Protein AF-A0A371K0P4-F1 (afdb_monomer_lite)

Secondary structure (DSSP, 8-state):
---------EEEEETTEEEEE--HHHHHHHHHHHHHHHHHT--HHHHTTTTSHHHHHHHHHTTTHHHHHHHHHTTT--SS-HIIIIIHHHHHHHHHHHHTT--GGGHHHHHHHHHHHHHHHH-

pLDDT: mean 83.73, std 15.76, range [37.44, 98.19]

Foldseek 3Di:
DDPPLAQPFDWDDPDPDTDGDQRPLLLVLLLQLLVVLCVVLVDPQLQVVAPGDVRLSVLRSVLSVLLVVVCVVCVSVQQDDCSNQQSNQLSNQQSNCVSVVHDPVCSNVSRVVSSVVSSVVRD

Organism: NCBI:txid2293254

Structure (mmCIF, N/CA/C/O backbone):
data_AF-A0A371K0P4-F1
#
_entry.id   AF-A0A371K0P4-F1
#
loop_
_atom_site.group_PDB
_atom_site.id
_atom_site.type_symbol
_atom_site.label_atom_id
_atom_site.label_alt_id
_atom_site.label_comp_id
_atom_site.label_asym_id
_atom_site.label_entity_id
_atom_site.label_seq_id
_atom_site.pdbx_PDB_ins_code
_atom_site.Cartn_x
_atom_site.Cartn_y
_atom_site.Cartn_z
_atom_site.occupancy
_atom_site.B_iso_or_equiv
_atom_site.auth_seq_id
_atom_site.auth_comp_id
_atom_site.auth_asym_id
_at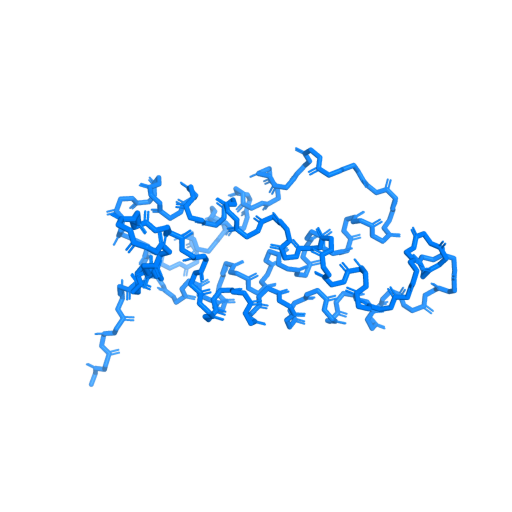om_site.auth_atom_id
_atom_site.pdbx_PDB_model_num
ATOM 1 N N . MET A 1 1 ? -8.681 14.569 23.546 1.00 37.53 1 MET A N 1
ATOM 2 C CA . MET A 1 1 ? -8.918 13.184 23.092 1.00 37.53 1 MET A CA 1
ATOM 3 C C . MET A 1 1 ? -9.540 13.277 21.708 1.00 37.53 1 MET A C 1
ATOM 5 O O . MET A 1 1 ? -10.745 13.449 21.597 1.00 37.53 1 MET A O 1
ATOM 9 N N . TRP A 1 2 ? -8.715 13.333 20.664 1.00 37.44 2 TRP A N 1
ATOM 10 C CA . TRP A 1 2 ? -9.199 13.507 19.294 1.00 37.44 2 TRP A CA 1
ATOM 11 C C . TRP A 1 2 ? -9.556 12.131 18.729 1.00 37.44 2 TRP A C 1
ATOM 13 O O . TRP A 1 2 ? -8.680 11.385 18.313 1.00 37.44 2 TRP A O 1
ATOM 23 N N . ARG A 1 3 ? -10.843 11.771 18.778 1.00 44.41 3 ARG A N 1
ATOM 24 C CA . ARG A 1 3 ? -11.398 10.683 17.964 1.00 44.41 3 ARG A CA 1
ATOM 25 C C . ARG A 1 3 ? -11.722 11.284 16.599 1.00 44.41 3 ARG A C 1
ATOM 27 O O . ARG A 1 3 ? -12.704 12.009 16.477 1.00 44.41 3 ARG A O 1
ATOM 34 N N . HIS A 1 4 ? -10.889 11.055 15.595 1.00 43.88 4 HIS A N 1
ATOM 35 C CA . HIS A 1 4 ? -11.281 11.206 14.191 1.00 43.88 4 HIS A CA 1
ATOM 36 C C . HIS A 1 4 ? -11.192 9.809 13.584 1.00 43.88 4 HIS A C 1
ATOM 38 O O . HIS A 1 4 ? -10.143 9.390 13.122 1.00 43.88 4 HIS A O 1
ATOM 44 N N . SER A 1 5 ? -12.290 9.065 13.722 1.00 49.94 5 SER A N 1
ATOM 45 C CA . SER A 1 5 ? -12.419 7.654 13.328 1.00 49.94 5 SER A CA 1
ATOM 46 C C . SER A 1 5 ? -13.268 7.483 12.064 1.00 49.94 5 SER A C 1
ATOM 48 O O . SER A 1 5 ? -13.804 6.409 11.830 1.00 49.94 5 SER A O 1
ATOM 50 N N . ALA A 1 6 ? -13.452 8.537 11.270 1.00 54.94 6 ALA A N 1
ATOM 51 C CA . ALA A 1 6 ? -14.229 8.461 10.041 1.00 54.94 6 ALA A CA 1
ATOM 52 C C . ALA A 1 6 ? -13.337 8.878 8.874 1.00 54.94 6 ALA A C 1
ATOM 54 O O . ALA A 1 6 ? -12.917 10.034 8.824 1.00 54.94 6 ALA A O 1
ATOM 55 N N . ARG A 1 7 ? -13.051 7.936 7.965 1.00 61.47 7 ARG A N 1
ATOM 56 C CA . ARG A 1 7 ? -12.507 8.223 6.631 1.00 61.47 7 ARG A CA 1
ATOM 57 C C . ARG A 1 7 ? -13.457 9.201 5.925 1.00 61.47 7 ARG A C 1
ATOM 59 O O . ARG A 1 7 ? -14.614 8.837 5.687 1.00 61.47 7 ARG A O 1
ATOM 66 N N . PRO A 1 8 ? -13.054 10.441 5.617 1.00 52.59 8 PRO A N 1
ATOM 67 C CA . PRO A 1 8 ? -13.861 11.294 4.764 1.00 52.59 8 PRO A CA 1
ATOM 68 C C . PRO A 1 8 ? -13.792 10.752 3.331 1.00 52.59 8 PRO A C 1
ATOM 70 O O . PRO A 1 8 ? -12.801 10.949 2.642 1.00 52.59 8 PRO A O 1
ATOM 73 N N . ALA A 1 9 ? -14.855 10.088 2.865 1.00 57.47 9 ALA A N 1
ATOM 74 C CA . ALA A 1 9 ? -14.930 9.628 1.478 1.00 57.47 9 ALA A CA 1
ATOM 75 C C . ALA A 1 9 ? -14.617 10.786 0.511 1.00 57.47 9 ALA A C 1
ATOM 77 O O . ALA A 1 9 ? -15.324 11.803 0.494 1.00 57.47 9 ALA A O 1
ATOM 78 N N . GLY A 1 10 ? -13.550 10.635 -0.278 1.00 58.53 10 GLY A N 1
ATOM 79 C CA . GLY A 1 10 ? -13.166 11.597 -1.299 1.00 58.53 10 GLY A CA 1
ATOM 80 C C . GLY A 1 10 ? -14.276 11.698 -2.340 1.00 58.53 10 GLY A C 1
ATOM 81 O O . GLY A 1 10 ? -14.629 10.728 -3.005 1.00 58.53 10 GLY A O 1
ATOM 82 N N . ARG A 1 11 ? -14.879 12.876 -2.476 1.00 56.91 11 ARG A N 1
ATOM 83 C CA . ARG A 1 11 ? -15.931 13.127 -3.465 1.00 56.91 11 ARG A CA 1
ATOM 84 C C . ARG A 1 11 ? -15.508 14.277 -4.352 1.00 56.91 11 ARG A C 1
ATOM 86 O O . ARG A 1 11 ? -15.240 15.369 -3.854 1.00 56.91 11 ARG A O 1
ATOM 93 N N . ALA A 1 12 ? -15.501 14.045 -5.658 1.00 52.81 12 ALA A N 1
ATOM 94 C CA . ALA A 1 12 ? -15.348 15.105 -6.640 1.00 52.81 12 ALA A CA 1
ATOM 95 C C . ALA A 1 12 ? -16.508 15.117 -7.623 1.00 52.81 12 ALA A C 1
ATOM 97 O O . ALA A 1 12 ? -17.147 14.101 -7.890 1.00 52.81 12 ALA A O 1
ATOM 98 N N . PHE A 1 13 ? -16.751 16.297 -8.179 1.00 47.16 13 PHE A N 1
ATOM 99 C CA . PHE A 1 13 ? -17.709 16.489 -9.252 1.00 47.16 13 PHE A CA 1
ATOM 100 C C . PHE A 1 13 ? -16.966 16.556 -10.585 1.00 47.16 13 PHE A C 1
ATOM 102 O O . PHE A 1 13 ? -16.146 17.450 -10.799 1.00 47.16 13 PHE A O 1
ATOM 109 N N . LEU A 1 14 ? -17.278 15.627 -11.490 1.00 52.75 14 LEU A N 1
ATOM 110 C CA . LEU A 1 14 ? -16.923 15.717 -12.906 1.00 52.75 14 LEU A CA 1
ATOM 111 C C . LEU A 1 14 ? -18.207 16.020 -13.685 1.00 52.75 14 LEU A C 1
ATOM 113 O O . LEU A 1 14 ? -18.986 15.127 -14.020 1.00 52.75 14 LEU A O 1
ATOM 117 N N . GLY A 1 15 ? -18.460 17.310 -13.916 1.00 72.88 15 GLY A N 1
ATOM 118 C CA . GLY A 1 15 ? -19.729 17.781 -14.476 1.00 72.88 15 GLY A CA 1
ATOM 119 C C . GLY A 1 15 ? -20.888 17.557 -13.498 1.00 72.88 15 GLY A C 1
ATOM 120 O O . GLY A 1 15 ? -20.847 18.051 -12.375 1.00 72.88 15 GLY A O 1
ATOM 121 N N . GLU A 1 16 ? -21.907 16.800 -13.917 1.00 65.06 16 GLU A N 1
ATOM 122 C CA . GLU A 1 16 ? -23.075 16.440 -13.088 1.00 65.06 16 GLU A CA 1
ATOM 123 C C . GLU A 1 16 ? -22.889 15.122 -12.307 1.00 65.06 16 GLU A C 1
ATOM 125 O O . GLU A 1 16 ? -23.767 14.722 -11.545 1.00 65.06 16 GLU A O 1
ATOM 130 N N . THR A 1 17 ? -21.756 14.430 -12.483 1.00 54.38 17 THR A N 1
ATOM 131 C CA . THR A 1 17 ? -21.506 13.120 -11.861 1.00 54.38 17 THR A CA 1
ATOM 132 C C . THR A 1 17 ? -20.630 13.258 -10.620 1.00 54.38 17 THR A C 1
ATOM 134 O O . THR A 1 17 ? -19.546 13.843 -10.670 1.00 54.38 17 THR A O 1
ATOM 137 N N . LEU A 1 18 ? -21.097 12.678 -9.513 1.00 52.84 18 LEU A N 1
ATOM 138 C CA . LEU A 1 18 ? -20.301 12.448 -8.311 1.00 52.84 18 LEU A CA 1
ATOM 139 C C . LEU A 1 18 ? -19.394 11.243 -8.558 1.00 52.84 18 LEU A C 1
ATOM 141 O O . LEU A 1 18 ? -19.878 10.125 -8.726 1.00 52.84 18 LEU A O 1
ATOM 145 N N . VAL A 1 19 ? -18.088 11.484 -8.596 1.00 57.22 19 VAL A N 1
ATOM 146 C CA . VAL A 1 19 ? -17.078 10.432 -8.679 1.00 57.22 19 VAL A CA 1
ATOM 147 C C . VAL A 1 19 ? -16.471 10.262 -7.297 1.00 57.22 19 VAL A C 1
ATOM 149 O O . VAL A 1 19 ? -15.995 11.229 -6.692 1.00 57.22 19 VAL A O 1
ATOM 152 N N . GLU A 1 20 ? -16.526 9.034 -6.788 1.00 64.31 20 GLU A N 1
ATOM 153 C CA . GLU A 1 20 ? -15.757 8.656 -5.610 1.00 64.31 20 GLU A CA 1
ATOM 154 C C . GLU A 1 20 ? -14.286 8.638 -6.010 1.00 64.31 20 GLU A C 1
ATOM 156 O O . GLU A 1 20 ? -13.861 7.868 -6.873 1.00 64.31 20 GLU A O 1
ATOM 161 N N . ILE A 1 21 ? -13.532 9.563 -5.430 1.00 67.75 21 ILE A N 1
ATOM 162 C CA . ILE A 1 21 ? -12.082 9.555 -5.516 1.00 67.75 21 ILE A CA 1
ATOM 163 C C . ILE A 1 21 ? -11.599 8.835 -4.269 1.00 67.75 21 ILE A C 1
ATOM 165 O O . ILE A 1 21 ? -12.117 9.071 -3.175 1.00 67.75 21 ILE A O 1
ATOM 169 N N . ALA A 1 22 ? -10.587 7.992 -4.441 1.00 73.12 22 ALA A N 1
ATOM 170 C CA . ALA A 1 22 ? -9.840 7.458 -3.321 1.00 73.12 22 ALA A CA 1
ATOM 171 C C . ALA A 1 22 ? -9.501 8.567 -2.316 1.00 73.12 2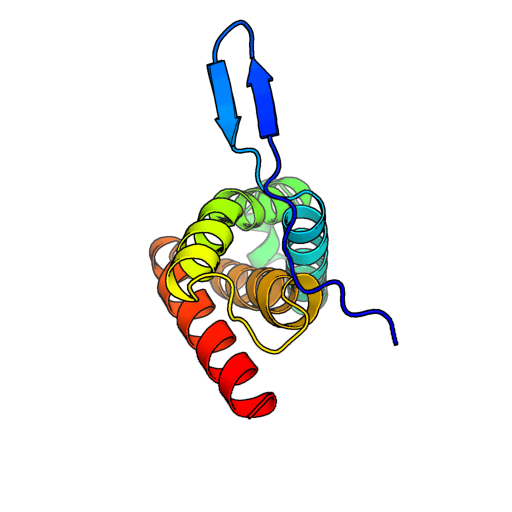2 ALA A C 1
ATOM 173 O O . ALA A 1 22 ? -9.107 9.674 -2.704 1.00 73.12 22 ALA A O 1
ATOM 174 N N . ASP A 1 23 ? -9.667 8.271 -1.031 1.00 85.00 23 ASP A N 1
ATOM 175 C CA . ASP A 1 23 ? -9.299 9.204 0.027 1.00 85.00 23 ASP A CA 1
ATOM 176 C C . ASP A 1 23 ? -7.813 9.608 -0.148 1.00 85.00 23 ASP A C 1
ATOM 178 O O . ASP A 1 23 ? -6.936 8.738 -0.259 1.00 85.00 23 ASP A O 1
ATOM 182 N N . PRO A 1 24 ? -7.501 10.917 -0.221 1.00 88.88 24 PRO A N 1
ATOM 183 C CA . PRO A 1 24 ? -6.138 11.388 -0.445 1.00 88.88 24 PRO A CA 1
ATOM 184 C C . PRO A 1 24 ? -5.129 10.914 0.604 1.00 88.88 24 PRO A C 1
ATOM 186 O O . PRO A 1 24 ? -3.954 10.743 0.272 1.00 88.88 24 PRO A O 1
ATOM 189 N N . LEU A 1 25 ? -5.555 10.705 1.856 1.00 90.25 25 LEU A N 1
ATOM 190 C CA . LEU A 1 25 ? -4.685 10.149 2.889 1.00 90.25 25 LEU A CA 1
ATOM 191 C C . LEU A 1 25 ? -4.347 8.705 2.552 1.00 90.25 25 LEU A C 1
ATOM 193 O O . LEU A 1 25 ? -3.183 8.332 2.584 1.00 90.25 25 LEU A O 1
ATOM 197 N N . ASP A 1 26 ? -5.323 7.902 2.160 1.00 91.94 26 ASP A N 1
ATOM 198 C CA . ASP A 1 26 ? -5.066 6.508 1.817 1.00 91.94 26 ASP A CA 1
ATOM 199 C C . ASP A 1 26 ? -4.143 6.352 0.623 1.00 91.94 26 ASP A C 1
ATOM 201 O O . ASP A 1 26 ? -3.221 5.541 0.667 1.00 91.94 26 ASP A O 1
ATOM 205 N N . LEU A 1 27 ? -4.323 7.186 -0.399 1.00 93.06 27 LEU A N 1
ATOM 206 C CA . LEU A 1 27 ? -3.404 7.242 -1.529 1.00 93.06 27 LEU A CA 1
ATOM 207 C C . LEU A 1 27 ? -1.986 7.621 -1.074 1.00 93.06 27 LEU A C 1
ATOM 209 O O . LEU A 1 27 ? -1.019 6.970 -1.474 1.00 93.06 27 LEU A O 1
ATOM 213 N N . ALA A 1 28 ? -1.851 8.638 -0.218 1.00 95.56 28 ALA A N 1
ATOM 214 C CA . ALA A 1 28 ? -0.554 9.083 0.287 1.00 95.56 28 ALA A CA 1
ATOM 215 C C . ALA A 1 28 ? 0.145 8.002 1.126 1.00 95.56 28 ALA A C 1
ATOM 217 O O . ALA A 1 28 ? 1.315 7.704 0.891 1.00 95.56 28 ALA A O 1
ATOM 218 N N . TYR A 1 29 ? -0.566 7.384 2.068 1.00 96.44 29 TYR A N 1
ATOM 219 C CA . TYR A 1 29 ? -0.025 6.335 2.934 1.00 96.44 29 TYR A CA 1
ATOM 220 C C . TYR A 1 29 ? 0.311 5.067 2.153 1.00 96.44 29 TYR A C 1
ATOM 222 O O . TYR A 1 29 ? 1.375 4.481 2.354 1.00 96.44 29 TYR A O 1
ATOM 230 N N . MET A 1 30 ? -0.520 4.696 1.181 1.00 96.69 30 MET A N 1
ATOM 231 C CA . MET A 1 30 ? -0.220 3.593 0.278 1.00 96.69 30 MET A CA 1
ATOM 232 C C . MET A 1 30 ? 1.045 3.858 -0.554 1.00 96.69 30 MET A C 1
ATOM 234 O O . MET A 1 30 ? 1.889 2.971 -0.688 1.00 96.69 30 MET A O 1
ATOM 238 N N . ALA A 1 31 ? 1.226 5.079 -1.066 1.00 97.31 31 ALA A N 1
ATOM 239 C CA . ALA A 1 31 ? 2.443 5.459 -1.782 1.00 97.31 31 ALA A CA 1
ATOM 240 C C . ALA A 1 31 ? 3.689 5.442 -0.876 1.00 97.31 31 ALA A C 1
ATOM 242 O O . ALA A 1 31 ? 4.755 5.003 -1.314 1.00 97.31 31 ALA A O 1
ATOM 243 N N . ILE A 1 32 ? 3.562 5.868 0.389 1.00 97.75 32 ILE A N 1
ATOM 244 C CA . ILE A 1 32 ? 4.637 5.791 1.392 1.00 97.75 32 ILE A CA 1
ATOM 245 C C . ILE A 1 32 ? 5.068 4.336 1.603 1.00 97.75 32 ILE A C 1
ATOM 247 O O . ILE A 1 32 ? 6.254 4.031 1.461 1.00 97.75 32 ILE A O 1
ATOM 251 N N . GLY A 1 33 ? 4.120 3.433 1.866 1.00 97.81 33 GLY A N 1
ATOM 252 C CA . GLY A 1 33 ? 4.411 2.010 2.050 1.00 97.81 33 GLY A CA 1
ATOM 253 C C . GLY A 1 33 ? 5.040 1.373 0.809 1.00 97.81 33 GLY A C 1
ATOM 254 O O . GLY A 1 33 ? 6.041 0.663 0.905 1.00 97.81 33 GLY A O 1
ATOM 255 N N . ALA A 1 34 ? 4.522 1.685 -0.384 1.00 97.00 34 ALA A N 1
ATOM 256 C CA . ALA A 1 34 ? 5.100 1.201 -1.637 1.00 97.00 34 ALA A CA 1
ATOM 257 C C . ALA A 1 34 ? 6.558 1.665 -1.796 1.00 97.00 34 ALA A C 1
ATOM 259 O O . ALA A 1 34 ? 7.447 0.862 -2.087 1.00 97.00 34 ALA A O 1
ATOM 260 N N . LYS A 1 35 ? 6.838 2.948 -1.538 1.00 96.12 35 LYS A N 1
ATOM 261 C CA . LYS A 1 35 ? 8.200 3.493 -1.591 1.00 96.12 35 LYS A CA 1
ATOM 262 C C . LYS A 1 35 ? 9.139 2.799 -0.600 1.00 96.12 35 LYS A C 1
ATOM 264 O O . LYS A 1 35 ? 10.281 2.527 -0.967 1.00 96.12 35 LYS A O 1
ATOM 269 N N . GLN A 1 36 ? 8.680 2.500 0.617 1.00 96.69 36 GLN A N 1
ATOM 270 C CA . GLN A 1 36 ? 9.458 1.730 1.597 1.00 96.69 36 GLN A CA 1
ATOM 271 C C . GLN A 1 36 ? 9.821 0.346 1.043 1.00 96.69 36 GLN A C 1
ATOM 273 O O . GLN A 1 36 ? 10.996 -0.022 1.053 1.00 96.69 36 GLN A O 1
ATOM 278 N N . ALA A 1 37 ? 8.853 -0.374 0.463 1.00 95.12 37 ALA A N 1
ATOM 279 C CA . ALA A 1 37 ? 9.109 -1.672 -0.160 1.00 95.12 37 ALA A CA 1
ATOM 280 C C . ALA A 1 37 ? 10.158 -1.573 -1.279 1.00 95.12 37 ALA A C 1
ATOM 282 O O . ALA A 1 37 ? 11.064 -2.399 -1.342 1.00 95.12 37 ALA A O 1
ATOM 283 N N . LEU A 1 38 ? 10.093 -0.541 -2.126 1.00 92.56 38 LEU A N 1
ATOM 284 C CA . LEU A 1 38 ? 11.078 -0.337 -3.192 1.00 92.56 38 LEU A CA 1
ATOM 285 C C . LEU A 1 38 ? 12.500 -0.113 -2.656 1.00 92.56 38 LEU A C 1
ATOM 287 O O . LEU A 1 38 ? 13.454 -0.627 -3.234 1.00 92.56 38 LEU A O 1
ATOM 291 N N . VAL A 1 39 ? 12.646 0.649 -1.569 1.00 92.56 39 VAL A N 1
ATOM 292 C CA . VAL A 1 39 ? 13.948 0.917 -0.933 1.00 92.56 39 VAL A CA 1
ATOM 293 C C . VAL A 1 39 ? 14.536 -0.350 -0.310 1.00 92.56 39 VAL A C 1
ATOM 295 O O . VAL A 1 39 ? 15.737 -0.584 -0.416 1.00 92.56 39 VAL A O 1
ATOM 298 N N . GLU A 1 40 ? 13.709 -1.179 0.322 1.00 92.31 40 GLU A N 1
ATOM 299 C CA . GLU A 1 40 ? 14.157 -2.431 0.947 1.00 92.31 40 GLU A CA 1
ATOM 300 C C . GLU A 1 40 ? 14.476 -3.534 -0.072 1.00 92.31 40 GLU A C 1
ATOM 302 O O . GLU A 1 40 ? 15.279 -4.426 0.199 1.00 92.31 40 GLU A O 1
ATOM 307 N N . HIS A 1 41 ? 13.875 -3.454 -1.257 1.00 85.19 41 HIS A N 1
ATOM 308 C CA . HIS A 1 41 ? 14.038 -4.397 -2.358 1.00 85.19 41 HIS A CA 1
ATOM 309 C C . HIS A 1 41 ? 14.843 -3.796 -3.518 1.00 85.19 41 HIS A C 1
ATOM 311 O O . HIS A 1 41 ? 14.501 -4.026 -4.678 1.00 85.19 41 HIS A O 1
ATOM 317 N N . ASP A 1 42 ? 15.903 -3.034 -3.222 1.00 71.06 42 ASP A N 1
ATOM 318 C CA . ASP A 1 42 ? 16.728 -2.309 -4.205 1.00 71.06 42 ASP A CA 1
ATOM 319 C C . ASP A 1 42 ? 17.607 -3.215 -5.101 1.00 71.06 42 ASP A C 1
ATOM 321 O O . ASP A 1 42 ? 18.802 -2.997 -5.299 1.00 71.06 42 ASP A O 1
ATOM 325 N N . ASP A 1 43 ? 17.013 -4.271 -5.648 1.00 70.81 43 ASP A N 1
ATOM 326 C CA . ASP A 1 43 ? 17.582 -5.095 -6.696 1.00 70.81 43 ASP A CA 1
ATOM 327 C C . ASP A 1 43 ? 17.227 -4.481 -8.061 1.00 70.81 43 ASP A C 1
ATOM 329 O O . ASP A 1 43 ? 16.061 -4.228 -8.390 1.00 70.81 43 ASP A O 1
ATOM 333 N N . ILE A 1 44 ? 18.254 -4.263 -8.886 1.00 63.97 44 ILE A N 1
ATOM 334 C CA . ILE A 1 44 ? 18.147 -3.751 -10.261 1.00 63.97 44 ILE A CA 1
ATOM 335 C C . ILE A 1 44 ? 17.146 -4.590 -11.078 1.00 63.97 44 ILE A C 1
ATOM 337 O O . ILE A 1 44 ? 16.412 -4.046 -11.908 1.00 63.97 44 ILE A O 1
ATOM 341 N N . SER A 1 45 ? 17.064 -5.894 -10.800 1.00 65.94 45 SER A N 1
ATOM 342 C CA . SER A 1 45 ? 16.132 -6.839 -11.431 1.00 65.94 45 SER A CA 1
ATOM 343 C C . SER A 1 45 ? 14.666 -6.463 -11.210 1.00 65.94 45 SER A C 1
ATOM 345 O O . SER A 1 45 ? 13.852 -6.540 -12.129 1.00 65.94 45 SER A O 1
ATOM 347 N N . CYS A 1 46 ? 14.326 -6.054 -9.986 1.00 65.00 46 CYS A N 1
ATOM 348 C CA . CYS A 1 46 ? 12.959 -5.738 -9.582 1.00 65.00 46 CYS A CA 1
ATOM 349 C C . CYS A 1 46 ? 12.493 -4.414 -10.198 1.00 65.00 46 CYS A C 1
ATOM 351 O O . CYS A 1 46 ? 11.336 -4.294 -10.603 1.00 65.00 46 CYS A O 1
ATOM 353 N N . ARG A 1 47 ? 13.413 -3.449 -10.345 1.00 67.06 47 ARG A N 1
ATOM 354 C CA . ARG A 1 47 ? 13.146 -2.166 -11.012 1.00 67.06 47 ARG A CA 1
ATOM 355 C C . ARG A 1 47 ? 12.903 -2.325 -12.509 1.00 67.06 47 ARG A C 1
ATOM 357 O O . ARG A 1 47 ? 12.070 -1.610 -13.039 1.00 67.06 47 ARG A O 1
ATOM 364 N N . ALA A 1 48 ? 13.570 -3.270 -13.177 1.00 73.88 48 ALA A N 1
ATOM 365 C CA . ALA A 1 48 ? 13.423 -3.488 -14.620 1.00 73.88 48 ALA A CA 1
ATOM 366 C C . ALA A 1 48 ? 12.021 -3.972 -15.045 1.00 73.88 48 ALA A C 1
ATOM 368 O O . ALA A 1 48 ? 11.689 -3.915 -16.226 1.00 73.88 48 ALA A O 1
ATOM 369 N N . ARG A 1 49 ? 11.199 -4.456 -14.101 1.00 82.25 49 ARG A N 1
ATOM 370 C CA . ARG A 1 49 ? 9.802 -4.849 -14.355 1.00 82.25 49 ARG A CA 1
ATOM 371 C C . ARG A 1 49 ? 8.872 -3.645 -14.558 1.00 82.25 49 ARG A C 1
ATOM 373 O O . ARG A 1 49 ? 7.805 -3.806 -15.140 1.00 82.25 49 ARG A O 1
ATOM 380 N N . PHE A 1 50 ? 9.271 -2.473 -14.080 1.00 87.00 50 PHE A N 1
ATOM 381 C CA . PHE A 1 50 ? 8.513 -1.229 -14.166 1.00 87.00 50 PHE A CA 1
ATOM 382 C C . PHE A 1 50 ? 9.319 -0.212 -14.979 1.00 87.00 50 PHE A C 1
ATOM 384 O O . PHE A 1 50 ? 10.548 -0.289 -15.013 1.00 87.00 50 PHE A O 1
ATOM 391 N N . GLU A 1 51 ? 8.684 0.788 -15.595 1.00 88.31 51 GLU A N 1
ATOM 392 C CA . GLU A 1 51 ? 9.416 1.864 -16.292 1.00 88.31 51 GLU A CA 1
ATOM 393 C C . GLU A 1 51 ? 9.952 2.920 -15.301 1.00 88.31 51 GLU A C 1
ATOM 395 O O . GLU A 1 51 ? 9.932 4.127 -15.531 1.00 88.31 51 GLU A O 1
ATOM 400 N N . GLY A 1 52 ? 10.460 2.450 -14.158 1.00 87.88 52 GLY A N 1
ATOM 401 C CA . GLY A 1 52 ? 10.987 3.262 -13.070 1.00 87.88 52 GLY A CA 1
ATOM 402 C C . GLY A 1 52 ? 10.111 3.278 -11.818 1.00 87.88 52 GLY A C 1
ATOM 403 O O . GLY A 1 52 ? 9.149 2.531 -11.660 1.00 87.88 52 GLY A O 1
ATOM 404 N N . GLU A 1 53 ? 10.502 4.142 -10.882 1.00 91.75 53 GLU A N 1
ATOM 405 C CA . GLU A 1 53 ? 9.891 4.240 -9.554 1.00 91.75 53 GLU A CA 1
ATOM 406 C C . GLU A 1 53 ? 8.432 4.707 -9.595 1.00 91.75 53 GLU A C 1
ATOM 408 O O . GLU A 1 53 ? 7.602 4.174 -8.863 1.00 91.75 53 GLU A O 1
ATOM 413 N N . LEU A 1 54 ? 8.117 5.694 -10.436 1.00 92.56 54 LEU A N 1
ATOM 414 C CA . LEU A 1 54 ? 6.769 6.261 -10.490 1.00 92.56 54 LEU A CA 1
ATOM 415 C C . LEU A 1 54 ? 5.754 5.249 -11.019 1.00 92.56 54 LEU A C 1
ATOM 417 O O . LEU A 1 54 ? 4.680 5.135 -10.443 1.00 92.56 54 LEU A O 1
ATOM 421 N N . ASP A 1 55 ? 6.119 4.460 -12.027 1.00 92.69 55 ASP A N 1
ATOM 422 C CA . ASP A 1 55 ? 5.264 3.400 -12.566 1.00 92.69 55 ASP A CA 1
ATOM 423 C C . ASP A 1 55 ? 5.030 2.276 -11.559 1.00 92.69 55 ASP A C 1
ATOM 425 O O . ASP A 1 55 ? 3.927 1.742 -11.456 1.00 92.69 55 ASP A O 1
ATOM 429 N N . PHE A 1 56 ? 6.047 1.942 -10.763 1.00 93.75 56 PHE A N 1
ATOM 430 C CA . PHE A 1 56 ? 5.887 1.004 -9.657 1.00 93.75 56 PHE A CA 1
ATOM 431 C C . PHE A 1 56 ? 4.915 1.535 -8.589 1.00 93.75 56 PHE A C 1
ATOM 433 O O . PHE A 1 56 ? 4.018 0.812 -8.148 1.00 93.75 56 PHE A O 1
ATOM 440 N N . ILE A 1 57 ? 5.062 2.802 -8.186 1.00 95.06 57 ILE A N 1
ATOM 441 C CA . ILE A 1 57 ? 4.153 3.430 -7.219 1.00 95.06 57 ILE A CA 1
ATOM 442 C C . ILE A 1 57 ? 2.738 3.505 -7.801 1.00 95.06 57 ILE A C 1
ATOM 444 O O . ILE A 1 57 ? 1.787 3.176 -7.092 1.00 95.06 57 ILE A O 1
ATOM 448 N N . GLN A 1 58 ? 2.596 3.859 -9.083 1.00 94.56 58 GLN A N 1
ATOM 449 C CA . GLN A 1 58 ? 1.315 3.892 -9.789 1.00 94.56 58 GLN A CA 1
ATOM 450 C C . GLN A 1 58 ? 0.639 2.516 -9.767 1.00 94.56 58 GLN A C 1
ATOM 452 O O . GLN A 1 58 ? -0.506 2.407 -9.337 1.00 94.56 58 GLN A O 1
ATOM 457 N N . ALA A 1 59 ? 1.374 1.454 -10.112 1.00 94.44 59 ALA A N 1
ATOM 458 C CA . ALA A 1 59 ? 0.864 0.083 -10.084 1.00 94.44 59 ALA A CA 1
ATOM 459 C C . ALA A 1 59 ? 0.374 -0.347 -8.690 1.00 94.44 59 ALA A C 1
ATOM 461 O O . ALA A 1 59 ? -0.544 -1.165 -8.578 1.00 94.44 59 ALA A O 1
ATOM 462 N N . CYS A 1 60 ? 0.969 0.204 -7.626 1.00 95.81 60 CYS A N 1
ATOM 463 C CA . CYS A 1 60 ? 0.468 0.030 -6.270 1.00 95.81 60 CYS A CA 1
ATOM 464 C C . CYS A 1 60 ? -0.831 0.819 -6.066 1.00 95.81 60 CYS A C 1
ATOM 466 O O . CYS A 1 60 ? -1.860 0.211 -5.778 1.00 95.81 60 CYS A O 1
ATOM 468 N N . ILE A 1 61 ? -0.820 2.145 -6.236 1.00 94.12 61 ILE A N 1
ATOM 469 C CA . ILE A 1 61 ? -1.985 2.996 -5.927 1.00 94.12 61 ILE A CA 1
ATOM 470 C C . ILE A 1 61 ? -3.189 2.755 -6.851 1.00 94.12 61 ILE A C 1
ATOM 472 O O . ILE A 1 61 ? -4.310 3.061 -6.457 1.00 94.12 61 ILE A O 1
ATOM 476 N N . ASP A 1 62 ? -3.019 2.114 -8.009 1.00 93.94 62 ASP A N 1
ATOM 477 C CA . ASP A 1 62 ? -4.132 1.611 -8.830 1.00 93.94 62 ASP A CA 1
ATOM 478 C C . ASP A 1 62 ? -5.025 0.613 -8.064 1.00 93.94 62 ASP A C 1
ATOM 480 O O . ASP A 1 62 ? -6.196 0.424 -8.399 1.00 93.94 62 ASP A O 1
ATOM 484 N N . GLN A 1 63 ? -4.507 -0.008 -6.997 1.00 93.81 63 GLN A N 1
ATOM 485 C CA . GLN A 1 63 ? -5.268 -0.897 -6.115 1.00 93.81 63 GLN A CA 1
ATOM 486 C C . GLN A 1 63 ? -5.964 -0.177 -4.954 1.00 93.81 63 GLN A C 1
ATOM 488 O O . GLN A 1 63 ? -6.586 -0.844 -4.125 1.00 93.81 63 GLN A O 1
ATOM 493 N N . VAL A 1 64 ? -5.927 1.157 -4.885 1.00 91.56 64 VAL A N 1
ATOM 494 C CA . VAL A 1 64 ? -6.519 1.933 -3.780 1.00 91.56 64 VAL A CA 1
ATOM 495 C C . VAL A 1 64 ? -8.012 1.643 -3.576 1.00 91.56 64 VAL A C 1
ATOM 497 O O . VAL A 1 64 ? -8.475 1.581 -2.441 1.00 91.56 64 VAL A O 1
ATOM 500 N N . GLY A 1 65 ? -8.753 1.325 -4.645 1.00 90.06 65 GLY A N 1
ATOM 501 C CA . GLY A 1 65 ? -10.166 0.941 -4.549 1.00 90.06 65 GLY A CA 1
ATOM 502 C C . GLY A 1 65 ? -10.412 -0.345 -3.743 1.00 90.06 65 GLY A C 1
ATOM 503 O O . GLY A 1 65 ? -11.534 -0.586 -3.296 1.00 90.06 65 GLY A O 1
ATOM 504 N N . CYS A 1 66 ? -9.388 -1.179 -3.522 1.00 92.62 66 CYS A N 1
ATOM 505 C CA . CYS A 1 66 ? -9.471 -2.305 -2.589 1.00 92.62 66 CYS A CA 1
ATOM 506 C C . CYS A 1 66 ? -9.676 -1.820 -1.150 1.00 92.62 66 CYS A C 1
ATOM 508 O O . CYS A 1 66 ? -10.440 -2.436 -0.406 1.00 92.62 66 CYS A O 1
ATOM 510 N N . LEU A 1 67 ? -9.040 -0.707 -0.771 1.00 91.62 67 LEU A N 1
ATOM 511 C CA . LEU A 1 67 ? -9.168 -0.136 0.566 1.00 91.62 67 LEU A CA 1
ATOM 512 C C . LEU A 1 67 ? -10.595 0.344 0.832 1.00 91.62 67 LEU A C 1
ATOM 514 O O . LEU A 1 67 ? -11.121 0.092 1.909 1.00 91.62 67 LEU A O 1
ATOM 518 N N . ASP A 1 68 ? -11.250 0.954 -0.155 1.00 88.88 68 ASP A N 1
ATOM 519 C CA . ASP A 1 68 ? -12.631 1.430 -0.007 1.00 88.88 68 ASP A CA 1
ATOM 520 C C . ASP A 1 68 ? -13.611 0.270 0.170 1.00 88.88 68 ASP A C 1
ATOM 522 O O . ASP A 1 68 ? -14.453 0.287 1.070 1.00 88.88 68 ASP A O 1
ATOM 526 N N . ARG A 1 69 ? -13.448 -0.799 -0.619 1.00 90.00 69 ARG A N 1
ATOM 527 C CA . ARG A 1 69 ? -14.243 -2.024 -0.451 1.00 90.00 69 ARG A CA 1
ATOM 528 C C . ARG A 1 69 ? -13.993 -2.681 0.903 1.00 90.00 69 ARG A C 1
ATOM 530 O O . ARG A 1 69 ? -14.936 -3.153 1.535 1.00 90.00 69 ARG A O 1
ATOM 537 N N . ALA A 1 70 ? -12.744 -2.726 1.364 1.00 91.69 70 ALA A N 1
ATOM 538 C CA . ALA A 1 70 ? -12.414 -3.276 2.674 1.00 91.69 70 ALA A CA 1
ATOM 539 C C . ALA A 1 70 ? -13.006 -2.430 3.810 1.00 91.69 70 ALA A C 1
ATOM 541 O O . ALA A 1 70 ? -13.590 -2.995 4.732 1.00 91.69 70 ALA A O 1
ATOM 542 N N . TRP A 1 71 ? -12.937 -1.103 3.708 1.00 88.56 71 TRP A N 1
ATOM 543 C CA . TRP A 1 71 ? -13.540 -0.172 4.660 1.00 88.56 71 TRP A CA 1
ATOM 544 C C . TRP A 1 71 ? -15.060 -0.356 4.757 1.00 88.56 71 TRP A C 1
ATOM 546 O O . TRP A 1 71 ? -15.600 -0.509 5.852 1.00 88.56 71 TRP A O 1
ATOM 556 N N . GLN A 1 72 ? -15.750 -0.458 3.617 1.00 86.88 72 GLN A N 1
ATOM 557 C CA . GLN A 1 72 ? -17.192 -0.730 3.580 1.00 86.88 72 GLN A CA 1
ATOM 558 C C . GLN A 1 72 ? -17.554 -2.060 4.262 1.00 86.88 72 GLN A C 1
ATOM 560 O O . GLN A 1 72 ? -18.559 -2.136 4.968 1.00 86.88 72 GLN A O 1
ATOM 565 N N . ARG A 1 73 ? -16.727 -3.106 4.116 1.00 89.31 73 ARG A N 1
ATOM 566 C CA . ARG A 1 73 ? -16.930 -4.394 4.811 1.00 89.31 73 ARG A CA 1
ATOM 567 C C . ARG A 1 73 ? -16.755 -4.288 6.329 1.00 89.31 73 ARG A C 1
ATOM 569 O O . ARG A 1 73 ? -17.367 -5.074 7.044 1.00 89.31 73 ARG A O 1
ATOM 576 N N . GLN A 1 74 ? -15.971 -3.323 6.814 1.00 85.62 74 GLN A N 1
ATOM 577 C CA . GLN A 1 74 ? -15.862 -3.013 8.245 1.00 85.62 74 GLN A CA 1
ATOM 578 C C . GLN A 1 74 ? -17.061 -2.216 8.778 1.00 85.62 74 GLN A C 1
ATOM 580 O O . GLN A 1 74 ? -17.115 -1.941 9.974 1.00 85.62 74 GLN A O 1
ATOM 585 N N . ASN A 1 75 ? -18.024 -1.842 7.923 1.00 81.19 75 ASN A N 1
ATOM 586 C CA . ASN A 1 75 ? -19.214 -1.070 8.292 1.00 81.19 75 ASN A CA 1
ATOM 587 C C . ASN A 1 75 ? -18.869 0.208 9.082 1.00 81.19 75 ASN A C 1
ATOM 589 O O . ASN A 1 75 ? -19.505 0.509 10.091 1.00 81.19 75 ASN A O 1
ATOM 593 N N . ASP A 1 76 ? -17.808 0.907 8.660 1.00 71.38 76 ASP A N 1
ATOM 594 C CA . ASP A 1 76 ? -17.276 2.116 9.307 1.00 71.38 76 ASP A CA 1
ATOM 595 C C . ASP A 1 76 ? -16.850 1.931 10.786 1.00 71.38 76 ASP A C 1
ATOM 597 O O . ASP A 1 76 ? -16.724 2.907 11.526 1.00 71.38 76 ASP A O 1
ATOM 601 N N . GLN A 1 77 ? -16.631 0.690 11.244 1.00 80.88 77 GLN A N 1
ATOM 602 C CA . GLN A 1 77 ? -16.351 0.353 12.652 1.00 80.88 77 GLN A CA 1
ATOM 603 C C . GLN A 1 77 ? -14.915 -0.111 12.913 1.00 80.88 77 GLN A C 1
ATOM 605 O O . GLN A 1 77 ? -14.649 -0.780 13.911 1.00 80.88 77 GLN A O 1
ATOM 610 N N . PHE A 1 78 ? -13.967 0.252 12.049 1.00 83.88 78 PHE A N 1
ATOM 611 C CA . PHE A 1 78 ? -12.573 -0.104 12.284 1.00 83.88 78 PHE A CA 1
ATOM 612 C C . PHE A 1 78 ? -12.052 0.562 13.579 1.00 83.88 78 PHE A C 1
ATOM 614 O O . PHE A 1 78 ? -12.187 1.779 13.730 1.00 83.88 78 PHE A O 1
ATOM 621 N N . PRO A 1 79 ? -11.476 -0.203 14.524 1.00 83.19 79 PRO A N 1
ATOM 622 C CA . PRO A 1 79 ? -11.171 0.285 15.873 1.00 83.19 79 PRO A CA 1
ATOM 623 C C . PRO A 1 79 ? -9.933 1.195 15.959 1.00 83.19 79 PRO A C 1
ATOM 625 O O . PRO A 1 79 ? -9.721 1.824 16.998 1.00 83.19 79 PRO A O 1
ATOM 628 N N . GLY A 1 80 ? -9.130 1.268 14.895 1.00 85.00 80 GLY A N 1
ATOM 629 C CA . GLY A 1 80 ? -7.852 1.973 14.876 1.00 85.00 80 GLY A CA 1
ATOM 630 C C . GLY A 1 80 ? -7.735 3.071 13.811 1.00 85.00 80 GLY A C 1
ATOM 631 O O . GLY A 1 80 ? -8.730 3.633 13.345 1.00 85.00 80 GLY A O 1
ATOM 632 N N . VAL A 1 81 ? -6.501 3.420 13.442 1.00 89.00 81 VAL A N 1
ATOM 633 C CA . VAL A 1 81 ? -6.194 4.488 12.479 1.00 89.00 81 VAL A CA 1
ATOM 634 C C . VAL A 1 81 ? -5.865 3.889 11.116 1.00 89.00 81 VAL A C 1
ATOM 636 O O . VAL A 1 81 ? -4.720 3.561 10.808 1.00 89.00 81 VAL A O 1
ATOM 639 N N . TRP A 1 82 ? -6.893 3.800 10.275 1.00 90.75 82 TRP A N 1
ATOM 640 C CA . TRP A 1 82 ? -6.863 3.079 9.002 1.00 90.75 82 TRP A CA 1
ATOM 641 C C . TRP A 1 82 ? -5.675 3.410 8.085 1.00 90.75 82 TRP A C 1
ATOM 643 O O . TRP A 1 82 ? -5.074 2.506 7.511 1.00 90.75 82 TRP A O 1
ATOM 653 N N . CYS A 1 83 ? -5.300 4.683 7.944 1.00 90.69 83 CYS A N 1
ATOM 654 C CA . CYS A 1 83 ? -4.216 5.053 7.034 1.00 90.69 83 CYS A CA 1
ATOM 655 C C . CYS A 1 83 ? -2.853 4.467 7.460 1.00 90.69 83 CYS A C 1
ATOM 657 O O . CYS A 1 83 ? -2.122 3.960 6.612 1.00 90.69 83 CYS A O 1
ATOM 659 N N . TYR A 1 84 ? -2.546 4.462 8.762 1.00 89.88 84 TYR A N 1
ATOM 660 C CA . TYR A 1 84 ? -1.296 3.913 9.303 1.00 89.88 84 TYR A CA 1
ATOM 661 C C . TYR A 1 84 ? -1.334 2.394 9.463 1.00 89.88 84 TYR A C 1
ATOM 663 O O . TYR A 1 84 ? -0.321 1.727 9.294 1.00 89.88 84 TYR A O 1
ATOM 671 N N . GLU A 1 85 ? -2.486 1.843 9.835 1.00 94.31 85 GLU A N 1
ATOM 672 C CA . GLU A 1 85 ? -2.594 0.430 10.214 1.00 94.31 85 GLU A CA 1
ATOM 673 C C . GLU A 1 85 ? -3.031 -0.464 9.054 1.00 94.31 85 GLU A C 1
ATOM 675 O O . GLU A 1 85 ? -2.867 -1.681 9.118 1.00 94.31 85 GLU A O 1
ATOM 680 N N . VAL A 1 86 ? -3.567 0.127 7.982 1.00 95.50 86 VAL A N 1
ATOM 681 C CA . VAL A 1 86 ? -4.049 -0.607 6.809 1.00 95.50 86 VAL A CA 1
ATOM 682 C C . VAL A 1 86 ? -3.461 -0.060 5.514 1.00 95.50 86 VAL A C 1
ATOM 684 O O . VAL A 1 86 ? -2.826 -0.824 4.792 1.00 95.50 86 VAL A O 1
ATOM 687 N N . ALA A 1 87 ? -3.634 1.227 5.196 1.00 96.19 87 ALA A N 1
ATOM 688 C CA . ALA A 1 87 ? -3.247 1.749 3.878 1.00 96.19 87 ALA A CA 1
ATOM 689 C C . ALA A 1 87 ? -1.729 1.703 3.628 1.00 96.19 87 ALA A C 1
ATOM 691 O O . ALA A 1 87 ? -1.298 1.201 2.588 1.00 96.19 87 ALA A O 1
ATOM 692 N N . GLU A 1 88 ? -0.915 2.167 4.580 1.00 97.06 88 GLU A N 1
ATOM 693 C CA . GLU A 1 88 ? 0.551 2.086 4.488 1.00 97.06 88 GLU A CA 1
ATOM 694 C C . GLU A 1 88 ? 1.065 0.636 4.483 1.00 97.06 88 GLU A C 1
ATOM 696 O O . GLU A 1 88 ? 1.763 0.270 3.530 1.00 97.06 88 GLU A O 1
ATOM 701 N N . PRO A 1 89 ? 0.665 -0.243 5.426 1.00 98.06 89 PRO A N 1
ATOM 702 C CA . PRO A 1 89 ? 1.035 -1.656 5.382 1.00 98.06 89 PRO A CA 1
ATOM 703 C C . PRO A 1 89 ? 0.593 -2.359 4.098 1.00 98.06 89 PRO A C 1
ATOM 705 O O . PRO A 1 89 ? 1.299 -3.240 3.606 1.00 98.06 89 PRO A O 1
ATOM 708 N N . PHE A 1 90 ? -0.546 -1.969 3.521 1.00 98.19 90 PHE A N 1
ATOM 709 C CA . PHE A 1 90 ? -1.007 -2.508 2.245 1.00 98.19 90 PHE A CA 1
ATOM 710 C C . PHE A 1 90 ? -0.124 -2.052 1.088 1.00 98.19 90 PHE A C 1
ATOM 712 O O . PHE A 1 90 ? 0.301 -2.891 0.294 1.00 98.19 90 PHE A O 1
ATOM 719 N N . GLY A 1 91 ? 0.216 -0.763 1.024 1.00 97.69 91 GLY A N 1
ATOM 720 C CA . GLY A 1 91 ? 1.178 -0.240 0.055 1.00 97.69 91 GLY A CA 1
ATOM 721 C C . GLY A 1 91 ? 2.513 -0.981 0.108 1.00 97.69 91 GLY A C 1
ATOM 722 O O . GLY A 1 91 ? 3.024 -1.409 -0.928 1.00 97.69 91 GLY A O 1
ATOM 723 N N . TYR A 1 92 ? 3.032 -1.213 1.315 1.00 97.94 92 TYR A N 1
ATOM 724 C CA . TYR A 1 92 ? 4.254 -1.988 1.526 1.00 97.94 92 TYR A CA 1
ATOM 725 C C . TYR A 1 92 ? 4.097 -3.449 1.094 1.00 97.94 92 TYR A C 1
ATOM 727 O O . TYR A 1 92 ? 4.850 -3.939 0.253 1.00 97.94 92 TYR A O 1
ATOM 735 N N . GLY A 1 93 ? 3.106 -4.155 1.642 1.00 97.31 93 GLY A N 1
ATOM 736 C CA . GLY A 1 93 ? 2.918 -5.587 1.418 1.00 97.31 93 GLY A CA 1
ATOM 737 C C . GLY A 1 93 ? 2.641 -5.919 -0.047 1.00 97.31 93 GLY A C 1
ATOM 738 O O . GLY A 1 93 ? 3.239 -6.846 -0.599 1.00 97.31 93 GLY A O 1
ATOM 739 N N . TYR A 1 94 ? 1.785 -5.132 -0.702 1.00 97.81 94 TYR A N 1
ATOM 740 C CA . TYR A 1 94 ? 1.490 -5.296 -2.121 1.00 97.81 94 TYR A CA 1
ATOM 741 C C . TYR A 1 94 ? 2.677 -4.894 -3.006 1.00 97.81 94 TYR A C 1
ATOM 743 O O . TYR A 1 94 ? 3.026 -5.636 -3.926 1.00 97.81 94 TYR A O 1
ATOM 751 N N . GLY A 1 95 ? 3.366 -3.794 -2.689 1.00 95.81 95 GLY A N 1
ATOM 752 C CA . GLY A 1 95 ? 4.587 -3.398 -3.391 1.00 95.81 95 GLY A CA 1
ATOM 753 C C . GLY A 1 95 ? 5.667 -4.482 -3.328 1.00 95.81 95 GLY A C 1
ATOM 754 O O . GLY A 1 95 ? 6.215 -4.892 -4.351 1.00 95.81 95 GLY A O 1
ATOM 755 N N . ALA A 1 96 ? 5.909 -5.036 -2.142 1.00 95.31 96 ALA A N 1
ATOM 756 C CA . ALA A 1 96 ? 6.868 -6.115 -1.939 1.00 95.31 96 ALA A CA 1
ATOM 757 C C . ALA 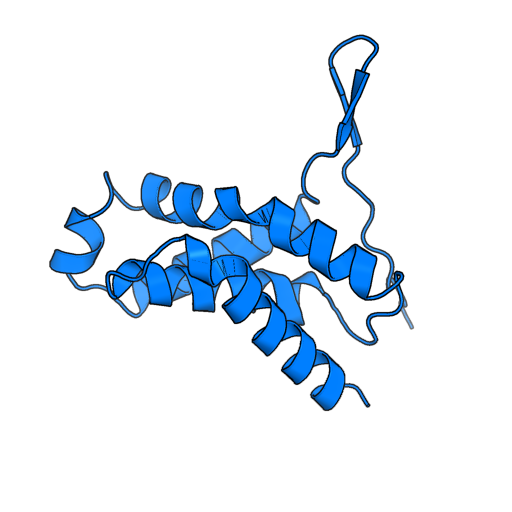A 1 96 ? 6.446 -7.421 -2.642 1.00 95.31 96 ALA A C 1
ATOM 759 O O . ALA A 1 96 ? 7.296 -8.206 -3.066 1.00 95.31 96 ALA A O 1
ATOM 760 N N . HIS A 1 97 ? 5.144 -7.687 -2.778 1.00 95.19 97 HIS A N 1
ATOM 761 C CA . HIS A 1 97 ? 4.627 -8.804 -3.577 1.00 95.19 97 HIS A CA 1
ATOM 762 C C . HIS A 1 97 ? 4.929 -8.617 -5.068 1.00 95.19 97 HIS A C 1
ATOM 764 O O . HIS A 1 97 ? 5.475 -9.521 -5.704 1.00 95.19 97 HIS A O 1
ATOM 770 N N . LEU A 1 98 ? 4.662 -7.428 -5.612 1.00 93.81 98 LEU A N 1
ATOM 771 C CA . LEU A 1 98 ? 4.945 -7.106 -7.011 1.00 93.81 98 LEU A CA 1
ATOM 772 C C . LEU A 1 98 ? 6.444 -7.171 -7.343 1.00 93.81 98 LEU A C 1
ATOM 774 O O . LEU A 1 98 ? 6.822 -7.736 -8.371 1.00 93.81 98 LEU A O 1
ATOM 778 N N . LEU A 1 99 ? 7.306 -6.657 -6.460 1.00 92.69 99 LEU A N 1
ATOM 779 C CA . LEU A 1 99 ? 8.764 -6.689 -6.643 1.00 92.69 99 LEU A CA 1
ATOM 780 C C . LEU A 1 99 ? 9.324 -8.119 -6.646 1.00 92.69 99 LEU A C 1
ATOM 782 O O . LEU A 1 99 ? 10.318 -8.387 -7.317 1.00 92.69 99 LEU A O 1
ATOM 786 N N . ARG A 1 100 ? 8.654 -9.065 -5.977 1.00 91.25 100 ARG A N 1
ATOM 787 C CA . ARG A 1 100 ? 8.983 -10.502 -6.019 1.00 91.25 100 ARG A CA 1
ATOM 788 C C . ARG A 1 100 ? 8.407 -11.230 -7.244 1.00 91.25 100 ARG A C 1
ATOM 790 O O . ARG A 1 100 ? 8.484 -12.453 -7.315 1.00 91.25 100 ARG A O 1
ATOM 797 N N . GLY A 1 101 ? 7.836 -10.501 -8.206 1.00 90.56 101 GLY A N 1
ATOM 798 C CA . GLY A 1 101 ? 7.219 -11.069 -9.407 1.00 90.56 101 GLY A CA 1
ATOM 799 C C . GLY A 1 101 ? 5.811 -11.618 -9.178 1.00 90.56 101 GLY A C 1
ATOM 800 O O . GLY A 1 101 ? 5.337 -12.424 -9.974 1.00 90.56 101 GLY A O 1
ATOM 801 N N . GLY A 1 102 ? 5.155 -11.208 -8.092 1.00 91.44 102 GLY A N 1
ATOM 802 C CA . GLY A 1 102 ? 3.798 -11.614 -7.767 1.00 91.44 102 GLY A CA 1
ATOM 803 C C . GLY A 1 102 ? 2.736 -11.045 -8.714 1.00 91.44 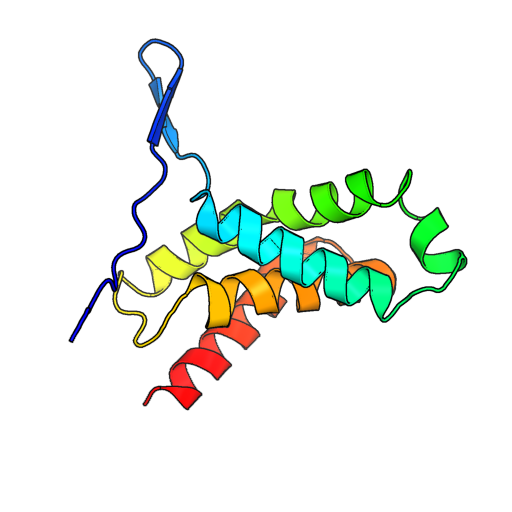102 GLY A C 1
ATOM 804 O O . GLY A 1 102 ? 2.916 -10.006 -9.349 1.00 91.44 102 GLY A O 1
ATOM 805 N N . GLU A 1 103 ? 1.595 -11.734 -8.782 1.00 89.94 103 GLU A N 1
ATOM 806 C CA . GLU A 1 103 ? 0.463 -11.360 -9.637 1.00 89.94 103 GLU A CA 1
ATOM 807 C C . GLU A 1 103 ? -0.467 -10.320 -8.980 1.00 89.94 103 GLU A C 1
ATOM 809 O O . GLU A 1 103 ? -0.795 -10.476 -7.797 1.00 89.94 103 GLU A O 1
ATOM 814 N N . PRO A 1 104 ? -0.992 -9.328 -9.729 1.00 85.94 104 PRO A N 1
ATOM 815 C CA . PRO A 1 104 ? -1.876 -8.286 -9.188 1.00 85.94 104 PRO A CA 1
ATOM 816 C C . PRO A 1 104 ? -3.141 -8.805 -8.489 1.00 85.94 104 PRO A C 1
ATOM 818 O O . PRO A 1 104 ? -3.632 -8.199 -7.541 1.00 85.94 104 PRO A O 1
ATOM 821 N N . ALA A 1 105 ? -3.648 -9.970 -8.907 1.00 90.00 105 ALA A N 1
ATOM 822 C CA . ALA A 1 105 ? -4.879 -10.569 -8.382 1.00 90.00 105 ALA A CA 1
ATOM 823 C C . ALA A 1 105 ? -4.852 -10.877 -6.868 1.00 90.00 105 ALA A C 1
ATOM 825 O O . ALA A 1 105 ? -5.897 -11.149 -6.281 1.00 90.00 105 ALA A O 1
ATOM 826 N N . ARG A 1 106 ? -3.678 -10.833 -6.224 1.00 93.00 106 ARG A N 1
ATOM 827 C CA . ARG A 1 106 ? -3.509 -11.072 -4.779 1.00 93.00 106 ARG A CA 1
ATOM 828 C C . ARG A 1 106 ? -3.773 -9.840 -3.904 1.00 93.00 106 ARG A C 1
ATOM 830 O O . ARG A 1 106 ? -3.727 -9.965 -2.685 1.00 93.00 106 ARG A O 1
ATOM 837 N N . ALA A 1 107 ? -4.072 -8.676 -4.488 1.00 94.62 107 ALA A N 1
ATOM 838 C CA . ALA A 1 107 ? -4.295 -7.429 -3.750 1.00 94.62 107 ALA A CA 1
ATOM 839 C C . ALA A 1 107 ? -5.335 -7.563 -2.616 1.00 94.62 107 ALA A C 1
ATOM 841 O O . ALA A 1 107 ? -5.046 -7.222 -1.472 1.00 94.62 107 ALA A O 1
ATOM 842 N N . GLU A 1 108 ? -6.520 -8.116 -2.901 1.00 94.69 108 GLU A N 1
ATOM 843 C CA . GLU A 1 108 ? -7.591 -8.281 -1.899 1.00 94.69 108 GLU A CA 1
ATOM 844 C C . GLU A 1 108 ? -7.212 -9.263 -0.778 1.00 94.69 108 GLU A C 1
ATOM 846 O O . GLU A 1 108 ? -7.593 -9.060 0.371 1.00 94.69 108 GLU A O 1
ATOM 851 N N . GLU A 1 109 ? -6.446 -10.310 -1.094 1.00 96.06 109 GLU A N 1
ATOM 852 C CA . GLU A 1 109 ? -5.971 -11.292 -0.111 1.00 96.06 109 GLU A CA 1
ATOM 853 C C . GLU A 1 109 ? -4.955 -10.667 0.850 1.00 96.06 109 GLU A C 1
ATOM 855 O O . GLU A 1 109 ? -5.097 -10.795 2.067 1.00 96.06 109 GLU A O 1
ATOM 860 N N . ILE A 1 110 ? -3.969 -9.943 0.309 1.00 97.56 110 ILE A N 1
ATOM 861 C CA . ILE A 1 110 ? -2.957 -9.226 1.096 1.00 97.56 110 ILE A CA 1
ATOM 862 C C . ILE A 1 110 ? -3.640 -8.213 2.017 1.00 97.56 110 ILE A C 1
ATOM 864 O O . ILE A 1 110 ? -3.374 -8.185 3.219 1.00 97.56 110 ILE A O 1
ATOM 868 N N . LEU A 1 111 ? -4.566 -7.423 1.469 1.00 97.06 111 LEU A N 1
ATOM 869 C CA . LEU A 1 111 ? -5.324 -6.448 2.241 1.00 97.06 111 LEU A CA 1
ATOM 870 C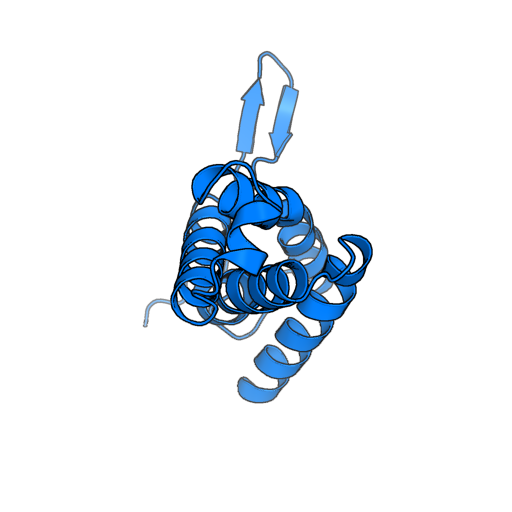 C . LEU A 1 111 ? -6.162 -7.109 3.344 1.00 97.06 111 LEU A C 1
ATOM 872 O O . LEU A 1 111 ? -6.179 -6.625 4.474 1.00 97.06 111 LEU A O 1
ATOM 876 N N . GLY A 1 112 ? -6.830 -8.224 3.042 1.00 95.88 112 GLY A N 1
ATOM 877 C CA . GLY A 1 112 ? -7.626 -8.965 4.019 1.00 95.88 112 GLY A CA 1
ATOM 878 C C . GLY A 1 112 ? -6.804 -9.431 5.222 1.00 95.88 112 GLY A C 1
ATOM 879 O O . GLY A 1 112 ? -7.248 -9.271 6.359 1.00 95.88 112 GLY A O 1
ATOM 880 N N . GLY A 1 113 ? -5.590 -9.940 4.986 1.00 96.56 113 GLY A N 1
ATOM 881 C CA . GLY A 1 113 ? -4.670 -10.336 6.057 1.00 96.56 113 GLY A CA 1
ATOM 882 C C . GLY A 1 113 ? -4.243 -9.166 6.947 1.00 96.56 113 GLY A C 1
ATOM 883 O O . GLY A 1 113 ? -4.209 -9.302 8.169 1.00 96.56 113 GLY A O 1
ATOM 884 N N . ILE A 1 114 ? -3.984 -8.000 6.350 1.00 96.75 114 ILE A N 1
ATOM 885 C CA . ILE A 1 114 ? -3.608 -6.778 7.078 1.00 96.75 114 ILE A CA 1
ATOM 886 C C . ILE A 1 114 ? -4.762 -6.284 7.952 1.00 96.75 114 ILE A C 1
ATOM 888 O O . ILE A 1 114 ? -4.568 -6.024 9.137 1.00 96.75 114 ILE A O 1
ATOM 892 N N . VAL A 1 115 ? -5.972 -6.194 7.394 1.00 94.69 115 VAL A N 1
ATOM 893 C CA . VAL A 1 115 ? -7.156 -5.735 8.137 1.00 94.69 115 VAL A CA 1
ATOM 894 C C . VAL A 1 115 ? -7.467 -6.666 9.310 1.00 94.69 115 VAL A C 1
ATOM 896 O O . VAL A 1 115 ? -7.778 -6.183 10.399 1.00 94.69 115 VAL A O 1
ATOM 899 N N . ALA A 1 116 ? -7.358 -7.985 9.114 1.00 93.31 116 ALA A N 1
ATOM 900 C CA . ALA A 1 116 ? -7.547 -8.958 10.187 1.00 93.31 116 ALA A CA 1
ATOM 901 C C . ALA A 1 116 ? -6.528 -8.748 11.318 1.00 93.31 116 ALA A C 1
ATOM 903 O O . ALA A 1 116 ? -6.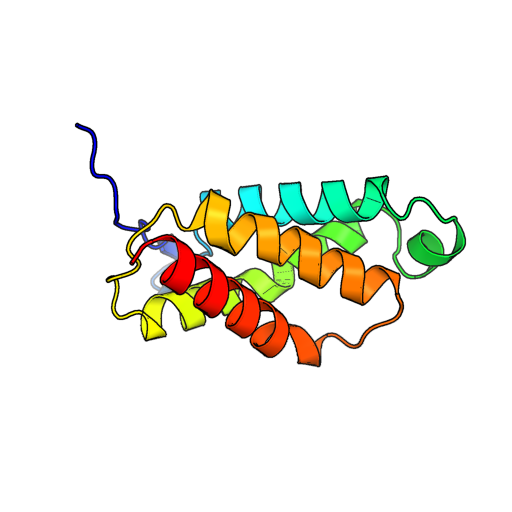926 -8.561 12.466 1.00 93.31 116 ALA A O 1
ATOM 904 N N . ALA A 1 117 ? -5.236 -8.672 10.984 1.00 93.06 117 ALA A N 1
ATOM 905 C CA . ALA A 1 117 ? -4.171 -8.457 11.963 1.00 93.06 117 ALA A CA 1
ATOM 906 C C . ALA A 1 117 ? -4.328 -7.130 12.728 1.00 93.06 117 ALA A C 1
ATOM 908 O O . ALA A 1 117 ? -4.155 -7.087 13.945 1.00 93.06 117 ALA A O 1
ATOM 909 N N . ALA A 1 118 ? -4.695 -6.050 12.035 1.00 91.38 118 ALA A N 1
ATOM 910 C CA . ALA A 1 118 ? -4.895 -4.747 12.662 1.00 91.38 118 ALA A CA 1
ATOM 911 C C . ALA A 1 118 ? -6.135 -4.717 13.576 1.00 91.38 118 ALA A C 1
ATOM 913 O O . ALA A 1 118 ? -6.119 -4.077 14.624 1.00 91.38 118 ALA A O 1
ATOM 914 N N . THR A 1 119 ? -7.191 -5.456 13.220 1.00 89.19 119 THR A N 1
ATOM 915 C CA . THR A 1 119 ? -8.388 -5.598 14.066 1.00 89.19 119 THR A CA 1
ATOM 916 C C . THR A 1 119 ? -8.078 -6.390 15.338 1.00 89.19 119 THR A C 1
ATOM 918 O O . THR A 1 119 ? -8.525 -6.007 16.416 1.00 89.19 119 THR A O 1
ATOM 921 N N . GLU A 1 120 ? -7.285 -7.461 15.233 1.00 88.25 120 GLU A N 1
ATOM 922 C CA . GLU A 1 120 ? -6.838 -8.260 16.384 1.00 88.25 120 GLU A CA 1
ATOM 923 C C . GLU A 1 120 ? -5.946 -7.462 17.342 1.00 88.25 120 GLU A C 1
ATOM 925 O O . GLU A 1 120 ? -6.067 -7.611 18.553 1.00 88.25 120 GLU A O 1
ATOM 930 N N . ALA A 1 121 ? -5.076 -6.589 16.826 1.00 84.44 121 ALA A N 1
ATOM 931 C CA . ALA A 1 121 ? -4.194 -5.762 17.653 1.00 84.44 121 ALA A CA 1
ATOM 932 C C . ALA A 1 121 ? -4.935 -4.674 18.459 1.00 84.44 121 ALA A C 1
ATOM 934 O O . ALA A 1 121 ? -4.384 -4.142 19.425 1.00 84.44 121 ALA A O 1
ATOM 935 N N . ALA A 1 122 ? -6.159 -4.329 18.053 1.00 75.12 122 ALA A N 1
ATOM 936 C CA . ALA A 1 122 ? -6.958 -3.261 18.646 1.00 75.12 122 ALA A CA 1
ATOM 937 C C . ALA A 1 122 ? -8.051 -3.749 19.623 1.00 75.12 122 ALA A C 1
ATOM 939 O O . ALA A 1 122 ? -8.671 -2.911 20.287 1.00 75.12 122 ALA A O 1
ATOM 940 N N . GLY A 1 123 ? -8.312 -5.062 19.686 1.00 63.78 123 GLY A N 1
ATOM 941 C CA . GLY A 1 123 ? -9.302 -5.701 20.570 1.00 63.78 123 GLY A CA 1
ATOM 942 C C . GLY A 1 123 ? -8.708 -6.217 21.873 1.00 63.78 123 GLY A C 1
ATOM 943 O O . GLY A 1 123 ? -9.400 -6.084 22.909 1.00 63.78 123 GLY A O 1
#

Radius of gyration: 15.1 Å; chains: 1; bounding box: 41×29×39 Å

Sequence (123 aa):
MWRHSARPAGRAFLGETLVEIADPLDLAYMAIGAKQALVEHDDISCRARFEGELDFIQACIDQVGCLDRAWQRQNDQFPGVWCYEVAEPFGYGYGAHLLRGGEPARAEEILGGIVAAATEAAG